Protein AF-A0ABD5DXG0-F1 (afdb_monomer)

Secondary structure (DSSP, 8-state):
------TTT-TTHHHHHHHHHHHHGGGT--HHHHHHHHHH-HHHHHHHHH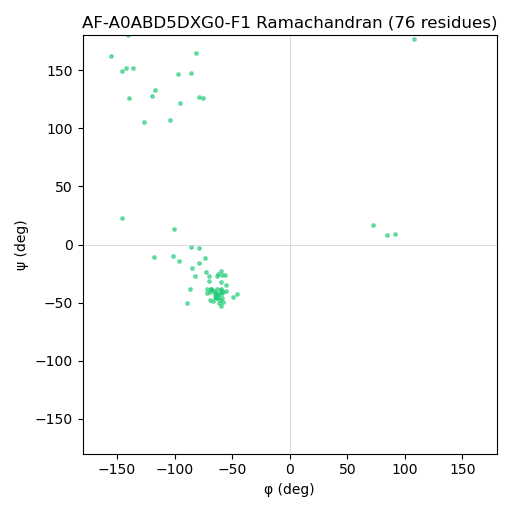HTTS-S-----SSS-HHHHHHHHHHHH-

InterPro domains:
  IPR002505 Phosphate acetyl/butaryl transferase [PF01515] (2-72)
  IPR042113 Phosphate acetyltransferase, domain 1 [G3DSA:3.40.50.10950] (1-78)
  IPR050500 Phosphate Acetyltransferase/Butyryltransferase [PTHR43356] (2-63)

Foldseek 3Di:
DDDDDQLVDHPCLVVLLVVVCVLCVVVVQDSVNSSVCSSPPPLSVQLSCCLVVVDVDDDDDPDDDPVVSCVRNVSRPD

Nearest PDB structures (foldseek):
  8jzo-assembly1_A  TM=9.840E-01  e=2.976E-07  Escherichia coli K-12
  6znu-assembly1_C  TM=8.885E-01  e=7.006E-03  Bdellovibrio bacteriovorus HD100
  6znr-assembly1_E  TM=8.884E-01  e=1.599E-02  Bdellovibrio bacteriovorus HD100
  6znj-assembly1_B  TM=8.834E-01  e=2.623E-02  Bdellovibrio bacteriovorus HD100
  1yt3-assembly1_A  TM=3.613E-01  e=8.459E+00  Escherichia coli
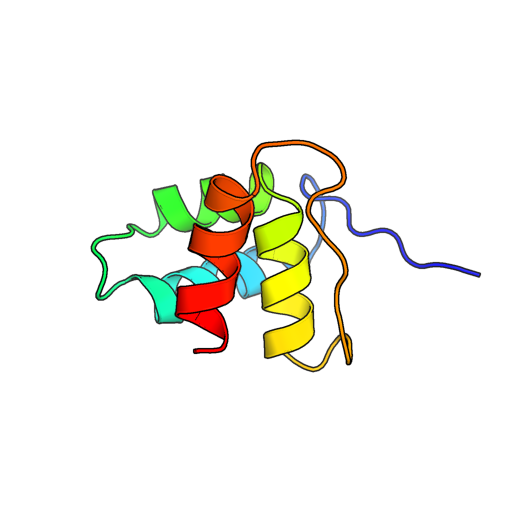
Radius of gyration: 11.93 Å; Cα contacts (8 Å, |Δi|>4): 59; chains: 1; bounding box: 24×25×33 Å

Organism: Acinetobacter baumannii (NCBI:txid470)

Structure (mmCIF, N/CA/C/O backbone):
data_AF-A0ABD5DXG0-F1
#
_entry.id   AF-A0ABD5DXG0-F1
#
loop_
_atom_site.group_PDB
_atom_site.id
_atom_site.type_symbol
_atom_site.label_atom_id
_atom_site.label_alt_id
_atom_site.label_comp_id
_atom_site.label_asym_id
_atom_site.label_entity_id
_atom_site.label_seq_id
_atom_site.pdbx_PDB_ins_code
_atom_site.Cartn_x
_atom_site.Cartn_y
_atom_site.Cartn_z
_atom_site.occupancy
_atom_site.B_iso_or_equiv
_atom_site.auth_seq_id
_atom_site.auth_comp_id
_atom_site.auth_asym_id
_atom_site.auth_atom_id
_atom_site.pdbx_PDB_model_num
ATOM 1 N N . ASP A 1 1 ? 9.496 -7.287 -21.573 1.00 84.62 1 ASP A N 1
ATOM 2 C CA . ASP A 1 1 ? 9.628 -5.952 -20.960 1.00 84.62 1 ASP A CA 1
ATOM 3 C C . ASP A 1 1 ? 8.798 -5.880 -19.692 1.00 84.62 1 ASP A C 1
ATOM 5 O O . ASP A 1 1 ? 7.832 -6.627 -19.583 1.00 84.62 1 ASP A O 1
ATOM 9 N N . PHE A 1 2 ? 9.217 -5.079 -18.714 1.00 85.06 2 PHE A N 1
ATOM 10 C CA . PHE A 1 2 ? 8.528 -4.909 -17.433 1.00 85.06 2 PHE A CA 1
ATOM 11 C C . PHE A 1 2 ? 8.606 -3.449 -16.985 1.00 85.06 2 PHE A C 1
ATOM 13 O O . PHE A 1 2 ? 9.556 -2.744 -17.329 1.00 85.06 2 PHE A O 1
ATOM 20 N N . GLU A 1 3 ? 7.613 -3.010 -16.217 1.00 89.25 3 GLU A N 1
ATOM 21 C CA . GLU A 1 3 ? 7.574 -1.676 -15.622 1.00 89.25 3 GLU A CA 1
ATOM 22 C C . GLU A 1 3 ? 8.069 -1.721 -14.176 1.00 89.25 3 GLU A C 1
ATOM 24 O O . GLU A 1 3 ? 7.864 -2.703 -13.460 1.00 89.25 3 GLU A O 1
ATOM 29 N N . ILE A 1 4 ? 8.731 -0.648 -13.742 1.00 90.06 4 ILE A N 1
ATOM 30 C CA . ILE A 1 4 ? 9.226 -0.500 -12.374 1.00 90.06 4 ILE A CA 1
ATOM 31 C C . ILE A 1 4 ? 8.561 0.719 -11.754 1.00 90.06 4 ILE A C 1
ATOM 33 O O . ILE A 1 4 ? 8.633 1.819 -12.299 1.00 90.06 4 ILE A O 1
ATOM 37 N N . VAL A 1 5 ? 7.968 0.521 -10.582 1.00 88.81 5 VAL A N 1
ATOM 38 C CA . VAL A 1 5 ? 7.460 1.598 -9.731 1.00 88.81 5 VAL A CA 1
ATOM 39 C C . VAL A 1 5 ? 8.531 1.935 -8.701 1.00 88.81 5 VAL A C 1
ATOM 41 O O . VAL A 1 5 ? 8.957 1.060 -7.948 1.00 88.81 5 VAL A O 1
ATOM 44 N N . ASN A 1 6 ? 8.985 3.190 -8.678 1.00 87.88 6 ASN A N 1
ATOM 45 C CA . ASN A 1 6 ? 9.957 3.669 -7.696 1.00 87.88 6 ASN A CA 1
ATOM 46 C C . ASN A 1 6 ? 9.263 4.515 -6.626 1.00 87.88 6 ASN A C 1
ATOM 48 O O . ASN A 1 6 ? 8.930 5.671 -6.863 1.00 87.88 6 ASN A O 1
ATOM 52 N N . ASN A 1 7 ? 9.125 3.969 -5.423 1.00 78.94 7 ASN A N 1
ATOM 53 C CA . ASN A 1 7 ? 8.417 4.601 -4.309 1.00 78.94 7 ASN A CA 1
ATOM 54 C C . ASN A 1 7 ? 8.944 5.996 -3.927 1.00 78.94 7 ASN A C 1
ATOM 56 O O . ASN A 1 7 ? 8.189 6.794 -3.378 1.00 78.94 7 ASN A O 1
ATOM 60 N N . GLU A 1 8 ? 10.219 6.294 -4.189 1.00 79.06 8 GLU A N 1
ATOM 61 C CA . GLU A 1 8 ? 10.838 7.576 -3.827 1.00 79.06 8 GLU A CA 1
ATOM 62 C C . GLU A 1 8 ? 10.609 8.673 -4.875 1.00 79.06 8 GLU A C 1
ATOM 64 O O . GLU A 1 8 ? 10.753 9.858 -4.578 1.00 79.06 8 GLU A O 1
ATOM 69 N N . SER A 1 9 ? 10.277 8.294 -6.112 1.00 81.88 9 SER A N 1
ATOM 70 C CA . SER A 1 9 ? 10.257 9.217 -7.253 1.00 81.88 9 SER A CA 1
ATOM 71 C C . SER A 1 9 ? 9.163 8.897 -8.277 1.00 81.88 9 SER A C 1
ATOM 73 O O . SER A 1 9 ? 9.268 9.275 -9.442 1.00 81.88 9 SER A O 1
ATOM 75 N N . ASP A 1 10 ? 8.097 8.201 -7.876 1.00 85.81 10 ASP A N 1
ATOM 76 C CA . ASP A 1 10 ? 6.977 7.942 -8.779 1.00 85.81 10 ASP A CA 1
ATOM 77 C C . ASP A 1 10 ? 6.080 9.192 -8.876 1.00 85.81 10 ASP A C 1
ATOM 79 O O . ASP A 1 10 ? 5.617 9.697 -7.845 1.00 85.81 10 ASP A O 1
ATOM 83 N N . PRO A 1 11 ? 5.787 9.700 -10.088 1.00 90.00 11 PRO A N 1
ATOM 84 C CA . PRO A 1 11 ? 4.886 10.839 -10.259 1.00 90.00 11 PRO A CA 1
ATOM 85 C C . PRO A 1 11 ? 3.484 10.572 -9.690 1.00 90.00 11 PRO A C 1
ATOM 87 O O . PRO A 1 11 ? 2.822 11.512 -9.250 1.00 90.00 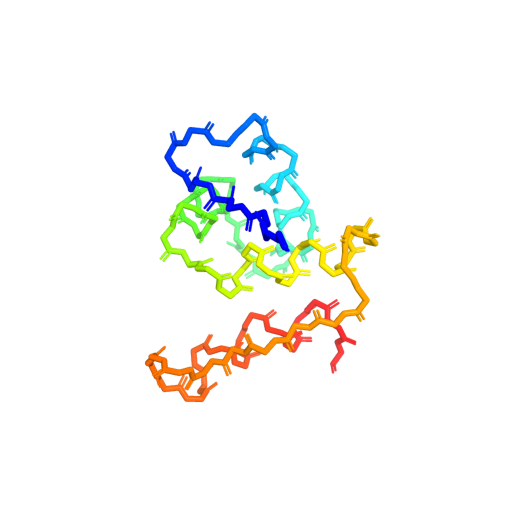11 PRO A O 1
ATOM 90 N N . ARG A 1 12 ? 3.062 9.301 -9.618 1.00 91.88 12 ARG A N 1
ATOM 91 C CA . ARG A 1 12 ? 1.762 8.876 -9.083 1.00 91.88 12 ARG A CA 1
ATOM 92 C C . ARG A 1 12 ? 1.706 8.840 -7.564 1.00 91.88 12 ARG A C 1
ATOM 94 O O . ARG A 1 12 ? 0.642 8.582 -7.000 1.00 91.88 12 ARG A O 1
ATOM 101 N N . PHE A 1 13 ? 2.815 9.124 -6.872 1.00 92.62 13 PHE A N 1
ATOM 102 C CA . PHE A 1 13 ? 2.886 9.065 -5.412 1.00 92.62 13 PHE A CA 1
ATOM 103 C C . PHE A 1 13 ? 1.721 9.812 -4.751 1.00 92.62 13 PHE A C 1
ATOM 105 O O . PHE A 1 13 ? 1.062 9.276 -3.856 1.00 92.62 13 PHE A O 1
ATOM 112 N N . LYS A 1 14 ? 1.419 11.026 -5.238 1.00 94.31 14 LYS A N 1
ATOM 113 C CA . LYS A 1 14 ? 0.327 11.853 -4.715 1.00 94.31 14 LYS A CA 1
ATOM 114 C C . LYS A 1 14 ? -1.040 11.204 -4.887 1.00 94.31 14 LYS A C 1
ATOM 116 O O . LYS A 1 14 ? -1.833 11.226 -3.944 1.00 94.31 14 LYS A O 1
ATOM 121 N N . GLU A 1 15 ? -1.321 10.651 -6.062 1.00 95.38 15 GLU A N 1
ATOM 122 C CA . GLU A 1 15 ? -2.579 9.951 -6.304 1.00 95.38 15 GLU A CA 1
ATOM 123 C C . GLU A 1 15 ? -2.692 8.709 -5.418 1.00 95.38 15 GLU A C 1
ATOM 125 O O . GLU A 1 15 ? -3.741 8.491 -4.815 1.00 95.38 15 GLU A O 1
ATOM 130 N N . TYR A 1 16 ? -1.611 7.943 -5.262 1.00 95.62 16 TYR A N 1
ATOM 131 C CA . TYR A 1 16 ? -1.636 6.682 -4.523 1.00 95.62 16 TYR A CA 1
ATOM 132 C C . TYR A 1 16 ? -1.898 6.870 -3.035 1.00 95.62 16 TYR A C 1
ATOM 134 O O . TYR A 1 16 ? -2.778 6.210 -2.478 1.00 95.62 16 TYR A O 1
ATOM 142 N N . TRP A 1 17 ? -1.177 7.780 -2.372 1.00 95.94 17 TRP A N 1
ATOM 143 C CA . TRP A 1 17 ? -1.416 7.999 -0.945 1.00 95.94 17 TRP A CA 1
ATOM 144 C C . TRP A 1 17 ? -2.759 8.683 -0.701 1.00 95.94 17 TRP A C 1
ATOM 146 O O . TRP A 1 17 ? -3.395 8.416 0.319 1.00 95.94 17 TRP A O 1
ATOM 156 N N . SER A 1 18 ? -3.218 9.527 -1.633 1.00 97.06 18 SER A N 1
ATOM 157 C CA . SER A 1 18 ? -4.540 10.153 -1.540 1.00 97.06 18 SER A CA 1
ATOM 158 C C . SER A 1 18 ? -5.645 9.103 -1.623 1.00 97.06 18 SER A C 1
ATOM 160 O O . SER A 1 18 ? -6.554 9.126 -0.794 1.00 97.06 18 SER A O 1
ATOM 162 N N . GLU A 1 19 ? -5.544 8.161 -2.563 1.00 96.50 19 GLU A N 1
ATOM 163 C CA . GLU A 1 19 ? -6.480 7.043 -2.719 1.00 96.50 19 GLU A CA 1
ATOM 164 C C . GLU A 1 19 ? -6.485 6.158 -1.466 1.00 96.50 19 GLU A C 1
ATOM 166 O O . GLU A 1 19 ? -7.529 5.940 -0.847 1.00 96.50 19 GLU A O 1
ATOM 171 N N . TYR A 1 20 ? -5.298 5.746 -1.011 1.00 96.81 20 TYR A N 1
ATOM 172 C CA . TYR A 1 20 ? -5.149 4.952 0.206 1.00 96.81 20 TYR A CA 1
ATOM 173 C C . TYR A 1 20 ? -5.744 5.662 1.432 1.00 96.81 20 TYR A C 1
ATOM 175 O O . TYR A 1 20 ? -6.447 5.048 2.237 1.00 96.81 20 TYR A O 1
ATOM 183 N N . TYR A 1 21 ? -5.546 6.978 1.555 1.00 97.69 21 TYR A N 1
ATOM 184 C CA . TYR A 1 21 ? -6.178 7.775 2.603 1.00 97.69 21 TYR A CA 1
ATOM 185 C C . TYR A 1 21 ? -7.708 7.786 2.483 1.00 97.69 21 TYR A C 1
ATOM 187 O O . TYR A 1 21 ? -8.386 7.625 3.498 1.00 97.69 21 TYR A O 1
ATOM 195 N N . GLN A 1 22 ? -8.288 7.936 1.286 1.00 96.62 22 GLN A N 1
ATOM 196 C CA . GLN A 1 22 ? -9.750 7.911 1.130 1.00 96.62 22 GLN A CA 1
ATOM 197 C C . GLN A 1 22 ? -10.364 6.590 1.602 1.00 96.62 22 GLN A C 1
ATOM 199 O O . GLN A 1 22 ? -11.409 6.614 2.262 1.00 96.62 22 GLN A O 1
ATOM 204 N N . LEU A 1 23 ? -9.690 5.473 1.326 1.00 95.12 23 LEU A N 1
ATOM 205 C CA . LEU A 1 23 ? -10.108 4.133 1.736 1.00 95.12 23 LEU A CA 1
ATOM 206 C C . LEU A 1 23 ? -9.936 3.917 3.249 1.00 95.12 23 LEU A C 1
ATOM 208 O O . LEU A 1 23 ? -10.803 3.337 3.908 1.00 95.12 23 LEU A O 1
ATOM 212 N N . MET A 1 24 ? -8.855 4.441 3.833 1.00 96.19 24 MET A N 1
ATOM 213 C CA . MET A 1 24 ? -8.458 4.128 5.210 1.00 96.19 24 MET A CA 1
ATOM 214 C C . MET A 1 24 ? -8.811 5.195 6.254 1.00 96.19 24 MET A C 1
ATOM 216 O O . MET A 1 24 ? -8.742 4.914 7.452 1.00 96.19 24 MET A O 1
ATOM 220 N N . LYS A 1 25 ? -9.254 6.397 5.860 1.00 96.56 25 LYS A N 1
ATOM 221 C CA . LYS A 1 25 ? -9.556 7.506 6.793 1.00 96.56 25 LYS A CA 1
ATOM 222 C C . LYS A 1 25 ? -10.567 7.135 7.881 1.00 96.56 25 LYS A C 1
ATOM 224 O O . LYS A 1 25 ? -10.441 7.563 9.022 1.00 96.56 25 LYS A O 1
ATOM 229 N N . ARG A 1 26 ? -11.556 6.289 7.561 1.00 95.25 26 ARG A N 1
ATOM 230 C CA . ARG A 1 26 ? -12.568 5.816 8.531 1.00 95.25 26 ARG A CA 1
ATOM 231 C C . ARG A 1 26 ? -12.016 4.800 9.534 1.00 95.25 26 ARG A C 1
ATOM 233 O O . ARG A 1 26 ? -12.679 4.507 10.520 1.00 95.25 26 ARG A O 1
ATOM 240 N N . ARG A 1 27 ? -10.809 4.286 9.292 1.00 93.62 27 ARG A N 1
ATOM 241 C CA . ARG A 1 27 ? -10.069 3.369 10.168 1.00 93.62 27 ARG A CA 1
ATOM 242 C C . ARG A 1 27 ? -8.987 4.092 10.982 1.00 93.62 27 ARG A C 1
ATOM 244 O O . ARG A 1 27 ? -8.126 3.442 11.560 1.00 93.62 27 ARG A O 1
ATOM 251 N N . GLY A 1 28 ? -9.026 5.426 11.024 1.00 95.69 28 GLY A N 1
ATOM 252 C CA . GLY A 1 28 ? -8.126 6.245 11.840 1.00 95.69 28 GLY A CA 1
ATOM 253 C C . GLY A 1 28 ? -6.774 6.565 11.200 1.00 95.69 28 GLY A C 1
ATOM 254 O O . GLY A 1 28 ? -5.919 7.125 11.877 1.00 95.69 28 GLY A O 1
ATOM 255 N N . ILE A 1 29 ? -6.572 6.243 9.918 1.00 97.12 29 ILE A N 1
ATOM 256 C CA . ILE A 1 29 ? -5.337 6.585 9.202 1.00 97.12 29 ILE A CA 1
ATOM 257 C C . ILE A 1 29 ? -5.322 8.075 8.850 1.00 97.12 29 ILE A C 1
ATOM 259 O O . ILE A 1 29 ? -6.246 8.574 8.207 1.00 97.12 29 ILE A O 1
ATOM 263 N N . THR A 1 30 ? -4.260 8.779 9.245 1.00 98.19 30 THR A N 1
ATOM 264 C CA . THR A 1 30 ? -4.006 10.177 8.867 1.00 98.19 30 THR A CA 1
ATOM 265 C C . THR A 1 30 ? -3.368 10.280 7.478 1.00 98.19 30 THR A C 1
ATOM 267 O O . THR A 1 30 ? -2.844 9.305 6.940 1.00 98.19 30 THR A O 1
ATOM 270 N N . GLN A 1 31 ? -3.363 11.479 6.886 1.00 97.81 31 GLN A N 1
ATOM 271 C CA . GLN A 1 31 ? -2.691 11.708 5.598 1.00 97.81 31 GLN A CA 1
ATOM 272 C C . GLN A 1 31 ? -1.187 11.405 5.665 1.00 97.81 31 GLN A C 1
ATOM 274 O O . GLN A 1 31 ? -0.639 10.822 4.735 1.00 97.81 31 GLN A O 1
ATOM 279 N N . GLU A 1 32 ? -0.525 11.745 6.773 1.00 97.62 32 GLU A N 1
ATOM 280 C CA . GLU A 1 32 ? 0.900 11.452 6.971 1.00 97.62 32 GLU A CA 1
ATOM 281 C C . GLU A 1 32 ? 1.156 9.940 7.042 1.00 97.62 32 GLU A C 1
ATOM 283 O O . GLU A 1 32 ? 2.081 9.427 6.412 1.00 97.62 32 GLU A O 1
ATOM 288 N N . GLN A 1 33 ? 0.304 9.203 7.762 1.00 97.44 33 GLN A N 1
ATOM 289 C CA . GLN A 1 33 ? 0.385 7.744 7.814 1.00 97.44 33 GLN A CA 1
ATOM 290 C C . GLN A 1 33 ? 0.150 7.117 6.436 1.00 97.44 33 GLN A C 1
ATOM 292 O O . GLN A 1 33 ? 0.842 6.165 6.082 1.00 97.44 33 GLN A O 1
ATOM 297 N N . ALA A 1 34 ? -0.779 7.662 5.645 1.00 96.75 34 ALA A N 1
ATOM 298 C CA . ALA A 1 34 ? -1.021 7.205 4.281 1.00 96.75 34 ALA A CA 1
ATOM 299 C C . ALA A 1 34 ? 0.194 7.436 3.368 1.00 96.75 34 ALA A C 1
ATOM 301 O O . ALA A 1 34 ? 0.603 6.520 2.659 1.00 96.75 34 ALA A O 1
ATOM 302 N N . GLN A 1 35 ? 0.812 8.620 3.434 1.00 96.06 35 GLN A N 1
ATOM 303 C CA . GLN A 1 35 ? 2.048 8.918 2.703 1.00 96.06 35 GLN A CA 1
ATOM 304 C C . GLN A 1 35 ? 3.160 7.941 3.086 1.00 96.06 35 GLN A C 1
ATOM 306 O O . GLN A 1 35 ? 3.758 7.316 2.213 1.00 96.06 35 GLN A O 1
ATOM 311 N N . ARG A 1 36 ? 3.394 7.746 4.390 1.00 96.00 36 ARG A N 1
ATOM 312 C CA . ARG A 1 36 ? 4.422 6.820 4.883 1.00 96.00 36 ARG A CA 1
ATOM 31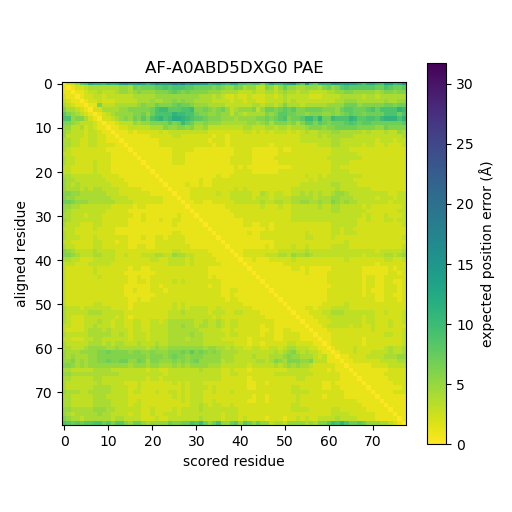3 C C . ARG A 1 36 ? 4.172 5.387 4.415 1.00 96.00 36 ARG A C 1
ATOM 315 O O . ARG A 1 36 ? 5.117 4.730 4.000 1.00 96.00 36 ARG A O 1
ATOM 322 N N . ALA A 1 37 ? 2.921 4.927 4.450 1.00 94.94 37 ALA A N 1
ATOM 323 C CA . ALA A 1 37 ? 2.555 3.581 4.018 1.00 94.94 37 ALA A CA 1
ATOM 324 C C . ALA A 1 37 ? 2.857 3.341 2.532 1.00 94.94 37 ALA A C 1
ATOM 326 O O . ALA A 1 37 ? 3.391 2.291 2.188 1.00 94.94 37 ALA A O 1
ATOM 327 N N . VAL A 1 38 ? 2.564 4.313 1.663 1.00 94.81 38 VAL A N 1
ATOM 328 C CA . VAL A 1 38 ? 2.874 4.199 0.230 1.00 94.81 38 VAL A CA 1
ATOM 329 C C . VAL A 1 38 ? 4.383 4.218 -0.018 1.00 94.81 38 VAL A C 1
ATOM 331 O O . VAL A 1 38 ? 4.857 3.447 -0.841 1.00 94.81 38 VAL A O 1
ATOM 334 N N . ILE A 1 39 ? 5.158 5.023 0.718 1.00 93.44 39 ILE A N 1
ATOM 335 C CA . ILE A 1 39 ? 6.627 5.043 0.579 1.00 93.44 39 ILE A CA 1
ATOM 336 C C . ILE A 1 39 ? 7.232 3.686 0.965 1.00 93.44 39 ILE A C 1
ATOM 338 O O . ILE A 1 39 ? 8.092 3.159 0.259 1.00 93.44 39 ILE A O 1
ATOM 342 N N . SER A 1 40 ? 6.802 3.114 2.093 1.00 91.81 40 SER A N 1
ATOM 343 C CA . SER A 1 40 ? 7.505 1.988 2.713 1.00 91.81 40 SER A CA 1
ATOM 344 C C . SER A 1 40 ? 6.959 0.604 2.370 1.00 91.81 40 SER A C 1
ATOM 346 O O . SER A 1 40 ? 7.629 -0.384 2.664 1.00 91.81 40 SER A O 1
ATOM 348 N N . ASN A 1 41 ? 5.760 0.493 1.790 1.00 93.62 41 ASN A N 1
ATOM 349 C CA . ASN A 1 41 ? 5.095 -0.795 1.614 1.00 93.62 41 ASN A CA 1
ATOM 350 C C . ASN A 1 41 ? 4.672 -1.041 0.160 1.00 93.62 41 ASN A C 1
ATOM 352 O O . ASN A 1 41 ? 3.657 -0.540 -0.322 1.00 93.62 41 ASN A O 1
ATOM 356 N N . THR A 1 42 ? 5.413 -1.917 -0.517 1.00 94.12 42 THR A N 1
ATOM 357 C CA . THR A 1 42 ? 5.129 -2.342 -1.896 1.00 94.12 42 THR A CA 1
ATOM 358 C C . THR A 1 42 ? 3.787 -3.061 -2.041 1.00 94.12 42 THR A C 1
ATOM 360 O O . THR A 1 42 ? 3.177 -3.002 -3.105 1.00 94.12 42 THR A O 1
ATOM 363 N N . THR A 1 43 ? 3.271 -3.680 -0.974 1.00 96.31 43 THR A N 1
ATOM 364 C CA . THR A 1 43 ? 1.932 -4.292 -0.978 1.00 96.31 43 THR A CA 1
ATOM 365 C C . THR A 1 43 ? 0.846 -3.230 -1.070 1.00 96.31 43 THR A C 1
ATOM 367 O O . THR A 1 43 ? -0.128 -3.430 -1.784 1.00 96.31 43 THR A O 1
ATOM 370 N N . VAL A 1 44 ? 1.019 -2.086 -0.396 1.00 96.12 44 VAL A N 1
ATOM 371 C CA . VAL A 1 44 ? 0.078 -0.959 -0.497 1.00 96.12 44 VAL A CA 1
ATOM 372 C C . VAL A 1 44 ? 0.070 -0.421 -1.921 1.00 96.12 44 VAL A C 1
ATOM 374 O O . VAL A 1 44 ? -0.999 -0.246 -2.493 1.00 96.12 44 VA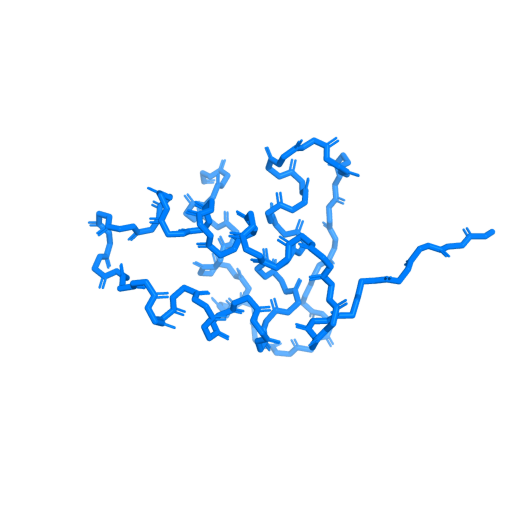L A O 1
ATOM 377 N N . ILE A 1 45 ? 1.246 -0.222 -2.516 1.00 95.50 45 ILE A N 1
ATOM 378 C CA . ILE A 1 45 ? 1.364 0.252 -3.898 1.00 95.50 45 ILE A CA 1
ATOM 379 C C . ILE A 1 45 ? 0.682 -0.707 -4.872 1.00 95.50 45 ILE A C 1
ATOM 381 O O . ILE A 1 45 ? -0.184 -0.283 -5.631 1.00 95.50 45 ILE A O 1
ATOM 385 N N . GLY A 1 46 ? 1.025 -1.998 -4.818 1.00 95.88 46 GLY A N 1
ATOM 386 C CA . GLY A 1 46 ? 0.425 -3.003 -5.694 1.00 95.88 46 GLY A CA 1
ATOM 387 C C . GLY A 1 46 ? -1.092 -3.095 -5.522 1.00 95.88 46 GLY A C 1
ATOM 388 O O . GLY A 1 46 ? -1.821 -3.147 -6.509 1.00 95.88 46 GLY A O 1
ATOM 389 N N . ALA A 1 47 ? -1.587 -3.029 -4.283 1.00 97.00 47 ALA A N 1
ATOM 390 C CA . ALA A 1 47 ? -3.020 -3.056 -4.013 1.00 97.00 47 ALA A CA 1
ATOM 391 C C . ALA A 1 47 ? -3.732 -1.813 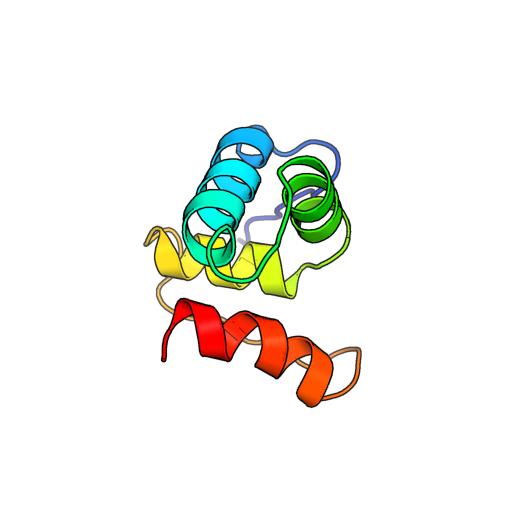-4.566 1.00 97.00 47 ALA A C 1
ATOM 393 O O . ALA A 1 47 ? -4.807 -1.926 -5.147 1.00 97.00 47 ALA A O 1
ATOM 394 N N . ILE A 1 48 ? -3.124 -0.632 -4.452 1.00 96.56 48 ILE A N 1
ATOM 395 C CA . ILE A 1 48 ? -3.677 0.594 -5.032 1.00 96.56 48 ILE A CA 1
ATOM 396 C C . ILE A 1 48 ? -3.662 0.545 -6.563 1.00 96.56 48 ILE A C 1
ATOM 398 O O . ILE A 1 48 ? -4.649 0.945 -7.174 1.00 96.56 48 ILE A O 1
ATOM 402 N N . MET A 1 49 ? -2.611 0.009 -7.187 1.00 96.12 49 MET A N 1
ATOM 403 C CA . MET A 1 49 ? -2.564 -0.182 -8.643 1.00 96.12 49 MET A CA 1
ATOM 404 C C . MET A 1 49 ? -3.705 -1.074 -9.133 1.00 96.12 49 MET A C 1
ATOM 406 O O . MET A 1 49 ? -4.402 -0.709 -10.078 1.00 96.12 49 MET A O 1
ATOM 410 N N . VAL A 1 50 ? -3.948 -2.199 -8.452 1.00 96.94 50 VAL A N 1
ATOM 411 C CA . VAL A 1 50 ? -5.068 -3.091 -8.785 1.00 96.94 50 VAL A CA 1
ATOM 412 C C . VAL A 1 50 ? -6.412 -2.397 -8.561 1.00 96.94 50 VAL A C 1
ATOM 414 O O . VAL A 1 50 ? -7.270 -2.410 -9.437 1.00 96.94 50 VAL A O 1
ATOM 417 N N . HIS A 1 51 ? -6.588 -1.709 -7.430 1.00 95.75 51 HIS A N 1
ATOM 418 C CA . HIS A 1 51 ? -7.811 -0.955 -7.138 1.00 95.75 51 HIS A CA 1
ATOM 419 C C . HIS A 1 51 ? -8.099 0.144 -8.181 1.00 95.75 51 HIS A C 1
ATOM 421 O O . HIS A 1 51 ? -9.256 0.439 -8.473 1.00 95.75 51 HIS A O 1
ATOM 427 N N . ARG A 1 52 ? -7.055 0.744 -8.765 1.00 94.56 52 ARG A N 1
ATOM 428 C CA . ARG A 1 52 ? -7.153 1.782 -9.804 1.00 94.56 52 ARG A CA 1
ATOM 429 C C . ARG A 1 52 ? -7.283 1.228 -11.227 1.00 94.56 52 ARG A C 1
ATOM 431 O O . ARG A 1 52 ? -7.411 2.018 -12.158 1.00 94.56 52 ARG A O 1
ATOM 438 N N . GLY A 1 53 ? -7.257 -0.094 -11.405 1.00 95.19 53 GLY A N 1
ATOM 439 C CA . GLY A 1 53 ? -7.305 -0.736 -12.722 1.00 95.19 53 GLY A CA 1
ATOM 440 C C . GLY A 1 53 ? -6.016 -0.590 -13.537 1.00 95.19 53 GLY A C 1
ATOM 441 O O . GLY A 1 53 ? -6.033 -0.802 -14.744 1.00 95.19 53 GLY A O 1
ATOM 442 N N . GLU A 1 54 ? -4.901 -0.225 -12.896 1.00 95.19 54 GLU A N 1
ATOM 443 C CA . GLU A 1 54 ? -3.568 -0.193 -13.521 1.00 95.19 54 GLU A CA 1
ATOM 444 C C . GLU A 1 54 ? -2.959 -1.605 -13.616 1.00 95.19 54 GLU A C 1
ATOM 446 O O . GLU A 1 54 ? -2.011 -1.830 -14.365 1.00 95.19 54 GLU A O 1
ATOM 451 N N . ALA A 1 55 ? -3.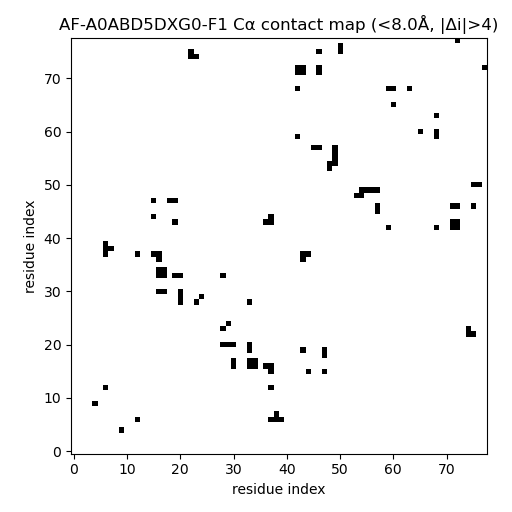511 -2.559 -12.863 1.00 95.56 55 ALA A N 1
ATOM 452 C CA . ALA A 1 55 ? -3.198 -3.979 -12.938 1.00 95.56 55 ALA A CA 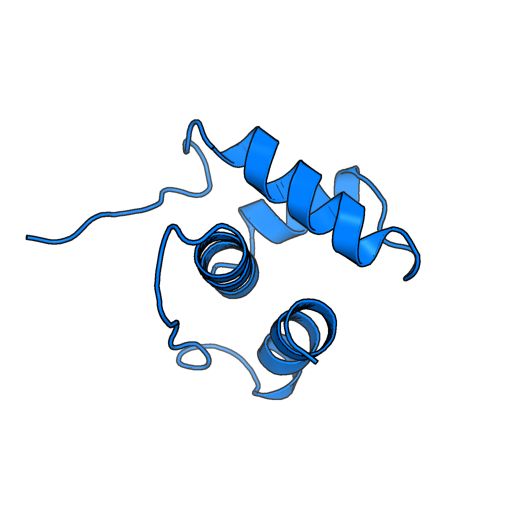1
ATOM 453 C C . ALA A 1 55 ? -4.455 -4.819 -12.658 1.00 95.56 55 ALA A C 1
ATOM 455 O O . ALA A 1 55 ? -5.305 -4.420 -11.867 1.00 95.56 55 ALA A O 1
ATOM 456 N N . ASP A 1 56 ? -4.549 -6.009 -13.253 1.00 95.50 56 ASP A N 1
ATOM 457 C CA . ASP A 1 56 ? -5.688 -6.915 -13.032 1.00 95.50 56 ASP A CA 1
ATOM 458 C C . ASP A 1 56 ? -5.553 -7.748 -11.746 1.00 95.50 56 ASP A C 1
ATOM 460 O O . ASP A 1 56 ? -6.542 -8.190 -11.163 1.00 95.50 56 ASP A O 1
ATOM 464 N N . ALA A 1 57 ? -4.317 -7.999 -11.306 1.00 95.62 57 ALA A N 1
ATOM 465 C CA . ALA A 1 57 ? -4.010 -8.823 -10.143 1.00 95.62 57 ALA A CA 1
ATOM 466 C C . ALA A 1 57 ? -2.651 -8.449 -9.536 1.00 95.62 57 ALA A C 1
ATOM 468 O O . ALA A 1 57 ? -1.799 -7.848 -10.190 1.00 95.62 57 ALA A O 1
ATOM 469 N N . MET A 1 58 ? -2.426 -8.861 -8.286 1.00 95.31 58 MET A N 1
ATOM 470 C CA . MET A 1 58 ? -1.143 -8.710 -7.601 1.00 95.31 58 MET A CA 1
ATOM 471 C C . MET A 1 58 ? -0.754 -9.983 -6.847 1.00 95.31 58 MET A C 1
ATOM 473 O O . MET A 1 58 ? -1.609 -10.717 -6.354 1.00 95.31 58 MET A O 1
ATOM 477 N N . ILE A 1 59 ? 0.552 -10.199 -6.699 1.00 95.56 59 ILE A N 1
ATOM 478 C CA . ILE A 1 59 ? 1.131 -11.201 -5.800 1.00 95.56 59 ILE A CA 1
ATOM 479 C C . ILE A 1 59 ? 1.966 -10.453 -4.755 1.00 95.56 59 ILE A C 1
ATOM 481 O O . ILE A 1 59 ? 2.742 -9.563 -5.095 1.00 95.56 59 ILE A O 1
ATOM 485 N N . CYS A 1 60 ? 1.803 -10.804 -3.479 1.0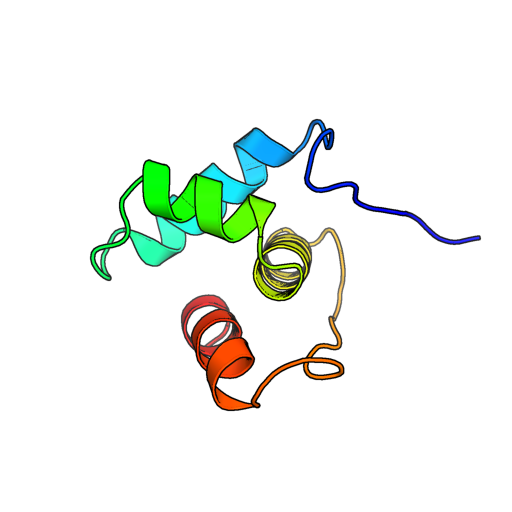0 95.31 60 CYS A N 1
ATOM 486 C CA . CYS A 1 60 ? 2.579 -10.271 -2.353 1.00 95.31 60 CYS A CA 1
ATOM 487 C C . CYS A 1 60 ? 2.905 -11.397 -1.355 1.00 95.31 60 CYS A C 1
ATOM 489 O O . CYS A 1 60 ? 2.538 -12.547 -1.591 1.00 95.31 60 CYS A O 1
ATOM 491 N N . GLY A 1 61 ? 3.611 -11.095 -0.260 1.00 94.06 61 GLY A N 1
ATOM 492 C CA . GLY A 1 61 ? 3.964 -12.109 0.745 1.00 94.06 61 GLY A CA 1
ATOM 493 C C . GLY A 1 61 ? 5.303 -12.809 0.533 1.00 94.06 61 GLY A C 1
ATOM 494 O O . GLY A 1 61 ? 5.600 -13.768 1.235 1.00 94.06 61 GLY A O 1
ATOM 495 N N . THR A 1 62 ? 6.129 -12.353 -0.413 1.00 92.44 62 THR A N 1
ATOM 496 C CA . THR A 1 62 ? 7.489 -12.893 -0.596 1.00 92.44 62 THR A CA 1
ATOM 497 C C . THR A 1 62 ? 8.448 -12.460 0.515 1.00 92.44 62 THR A C 1
ATOM 499 O O . THR A 1 62 ? 9.444 -13.137 0.757 1.00 92.44 62 THR A O 1
ATOM 502 N N . ILE A 1 63 ? 8.153 -11.343 1.188 1.00 92.06 63 ILE A N 1
ATOM 503 C CA . ILE A 1 63 ? 8.909 -10.794 2.317 1.00 92.06 63 ILE A CA 1
ATOM 504 C C . ILE A 1 63 ? 7.910 -10.264 3.347 1.00 92.06 63 ILE A C 1
ATOM 506 O O . ILE A 1 63 ? 7.106 -9.402 3.002 1.00 92.06 63 ILE A O 1
ATOM 510 N N . GLY A 1 64 ? 8.022 -10.717 4.599 1.00 92.00 64 GLY A N 1
ATOM 511 C CA . GLY A 1 64 ? 7.141 -10.322 5.705 1.00 92.00 64 GLY A CA 1
ATOM 512 C C . GLY A 1 64 ? 6.179 -11.433 6.129 1.00 92.00 64 GLY A C 1
ATOM 513 O O . GLY A 1 64 ? 6.163 -12.520 5.550 1.00 92.00 64 GLY A O 1
ATOM 514 N N . GLU A 1 65 ? 5.393 -11.178 7.174 1.00 95.94 65 GLU A N 1
ATOM 515 C CA . GLU A 1 65 ? 4.392 -12.133 7.646 1.00 95.94 65 GLU A CA 1
ATOM 516 C C . GLU A 1 65 ? 3.077 -11.975 6.877 1.00 95.94 65 GLU A C 1
ATOM 518 O O . GLU A 1 65 ? 2.669 -10.869 6.521 1.00 95.94 65 GLU A O 1
ATOM 523 N N . TYR A 1 66 ? 2.347 -13.081 6.689 1.00 95.19 66 TYR A N 1
ATOM 524 C CA . TYR A 1 66 ? 1.029 -13.089 6.037 1.00 95.19 66 TYR A CA 1
ATOM 525 C C . TYR A 1 66 ? 0.109 -11.971 6.543 1.00 95.19 66 TYR A C 1
ATOM 527 O O . TYR A 1 66 ? -0.577 -11.306 5.768 1.00 95.19 66 TYR A O 1
ATOM 535 N N . HIS A 1 67 ? 0.100 -11.759 7.858 1.00 96.31 67 HIS A N 1
ATOM 536 C CA . HIS A 1 67 ? -0.824 -10.838 8.493 1.00 96.31 67 HIS A CA 1
ATOM 537 C C . HIS A 1 67 ? -0.516 -9.365 8.168 1.00 96.31 67 HIS A C 1
ATOM 539 O O . HIS A 1 67 ? -1.442 -8.555 8.124 1.00 96.31 67 HIS A O 1
ATOM 545 N N . ASP A 1 68 ? 0.738 -9.023 7.863 1.00 94.25 68 ASP A N 1
ATOM 546 C CA . ASP A 1 68 ? 1.120 -7.671 7.444 1.00 94.25 68 ASP A CA 1
ATOM 547 C C . ASP A 1 68 ? 0.566 -7.339 6.059 1.00 94.25 68 ASP A C 1
ATOM 549 O O . ASP A 1 68 ? 0.034 -6.249 5.843 1.00 94.25 68 ASP A O 1
ATOM 553 N N . HIS A 1 69 ? 0.611 -8.305 5.139 1.00 95.94 69 HIS A N 1
ATOM 554 C CA . HIS A 1 69 ? -0.005 -8.162 3.823 1.00 95.94 69 HIS A CA 1
ATOM 555 C C . HIS A 1 69 ? -1.526 -8.163 3.936 1.00 95.94 69 HIS A C 1
ATOM 557 O O . HIS A 1 69 ? -2.174 -7.256 3.420 1.00 95.94 69 HIS A O 1
ATOM 563 N N . TYR A 1 70 ? -2.101 -9.121 4.672 1.00 95.50 70 TYR A N 1
ATOM 564 C CA . TYR A 1 70 ? -3.548 -9.261 4.848 1.00 95.50 70 TYR A CA 1
ATOM 565 C C . TYR A 1 70 ? -4.206 -7.980 5.380 1.00 95.50 70 TYR A C 1
ATOM 567 O O . TYR A 1 70 ? -5.258 -7.578 4.888 1.00 95.50 70 TYR A O 1
ATOM 575 N N . ARG A 1 71 ? -3.557 -7.284 6.324 1.00 93.38 71 ARG A N 1
ATOM 576 C CA . ARG A 1 71 ? -4.009 -5.981 6.849 1.00 93.38 71 ARG A CA 1
ATOM 577 C C . ARG A 1 71 ? -4.123 -4.884 5.789 1.00 93.38 71 ARG A C 1
ATOM 579 O O . ARG A 1 71 ? -4.848 -3.922 6.022 1.00 93.38 71 ARG A O 1
ATOM 586 N N . VAL A 1 72 ? -3.421 -5.007 4.664 1.00 94.88 72 VAL A N 1
ATOM 587 C CA . VAL A 1 72 ? -3.520 -4.095 3.518 1.00 94.88 72 VAL A CA 1
ATOM 588 C C . VAL A 1 72 ? -4.597 -4.565 2.543 1.00 94.88 72 VAL A C 1
ATOM 590 O O . VAL A 1 72 ? -5.457 -3.777 2.167 1.00 94.88 72 VAL A O 1
ATOM 593 N N . VAL A 1 73 ? -4.580 -5.840 2.142 1.00 95.31 73 VAL A N 1
ATOM 594 C CA . VAL A 1 73 ? -5.465 -6.354 1.075 1.00 95.31 73 VAL A CA 1
ATOM 595 C C . VAL A 1 73 ? -6.925 -6.452 1.538 1.00 95.31 73 VAL A C 1
ATOM 597 O O . VAL A 1 73 ? -7.822 -6.045 0.804 1.00 95.31 73 VAL A O 1
ATOM 600 N N . GLN A 1 74 ? -7.177 -6.918 2.767 1.00 95.44 74 GLN A N 1
ATOM 601 C CA . GLN A 1 74 ? -8.534 -7.139 3.289 1.00 95.44 74 GLN A CA 1
ATOM 602 C C . GLN A 1 74 ? -9.369 -5.843 3.337 1.00 95.44 74 GLN A C 1
ATOM 604 O O . GLN A 1 74 ? -10.484 -5.830 2.822 1.00 95.44 74 GLN A O 1
ATOM 609 N N . PRO A 1 75 ? -8.867 -4.707 3.863 1.00 92.56 75 PRO A N 1
ATOM 610 C CA . PRO A 1 75 ? -9.622 -3.456 3.828 1.00 92.56 75 PRO A CA 1
ATOM 611 C C . PRO A 1 75 ? -9.923 -2.909 2.433 1.00 92.56 75 PRO A C 1
ATOM 613 O O . PRO A 1 75 ? -10.887 -2.155 2.302 1.00 92.56 75 PRO A O 1
ATOM 616 N N . LEU A 1 76 ? -9.080 -3.226 1.446 1.00 92.38 76 LEU A N 1
ATOM 617 C CA . LEU A 1 76 ? -9.151 -2.677 0.092 1.00 92.38 76 LEU A CA 1
ATOM 618 C C . LEU A 1 76 ? -10.101 -3.474 -0.808 1.00 92.38 76 LEU A C 1
ATOM 620 O O . LEU A 1 76 ? -10.817 -2.868 -1.599 1.00 92.38 76 LEU A O 1
ATOM 624 N N . PHE A 1 77 ? -10.129 -4.803 -0.677 1.00 93.88 77 PHE A N 1
ATOM 625 C CA . PHE A 1 77 ? -10.872 -5.674 -1.598 1.00 93.88 77 PHE A CA 1
ATOM 626 C C . PHE A 1 77 ? -12.008 -6.484 -0.956 1.00 93.88 77 PHE A C 1
ATOM 628 O O . PHE A 1 77 ? -12.825 -7.033 -1.695 1.00 93.88 77 PHE A O 1
ATOM 635 N N . GLY A 1 78 ? -12.109 -6.513 0.380 1.00 87.81 78 GLY A N 1
ATOM 636 C CA . GLY A 1 78 ? -13.136 -7.259 1.123 1.00 87.81 78 GLY A CA 1
ATOM 637 C C . GLY A 1 78 ? -12.569 -8.431 1.902 1.00 87.81 78 GLY A C 1
ATOM 638 O O . GLY A 1 78 ? -12.221 -9.441 1.257 1.00 87.81 78 GLY A O 1
#

Solvent-accessible surface area (backbone atoms only — not comparable to full-atom values): 4849 Å² total; per-residue (Å²): 138,85,87,83,87,46,65,91,76,41,88,56,51,65,60,51,20,52,51,50,22,70,75,35,43,91,76,72,46,45,68,68,56,23,45,50,43,42,53,75,29,69,61,50,45,47,51,48,35,33,75,70,67,78,32,96,71,80,86,78,66,90,74,74,58,68,66,67,50,44,68,52,51,40,81,75,76,103

Sequence (78 aa):
DFEIVNNESDPRFKEYWSEYYQLMKRRGITQEQAQRAVISNTTVIGAIMVHRGEADAMICGTIGEYHDHYRVVQPLFG

pLDDT: mean 93.81, std 4.01, range [78.94, 98.19]

Mean predicted aligned error: 2.8 Å